Protein AF-A0A7K0EDQ9-F1 (afdb_monomer)

Secondary structure (DSSP, 8-state):
--HHHHHHHHHHHHHHHH-TT-SSPPPP----SSHHHHHHHHHHHHHHTT-EEEE-------TT-TT-TT--------EEEEETTEEEEEEE-TT--PPP-EEE-TTS-EEEEESSHHHHHHHHIIIIIHHHHHHHHHH-

Structure (mmCIF, N/CA/C/O backbone):
data_AF-A0A7K0EDQ9-F1
#
_entry.id   AF-A0A7K0EDQ9-F1
#
loop_
_atom_site.group_PDB
_atom_site.id
_atom_site.type_symbol
_atom_site.label_atom_id
_atom_site.label_alt_id
_atom_site.label_comp_id
_atom_site.label_asym_id
_atom_site.label_entity_id
_atom_site.label_seq_id
_atom_site.pdbx_PDB_ins_code
_atom_site.Cartn_x
_atom_site.Cartn_y
_atom_site.Cartn_z
_atom_site.occupancy
_atom_site.B_iso_or_equiv
_atom_site.auth_seq_id
_atom_site.auth_comp_id
_atom_site.auth_asym_id
_atom_site.auth_atom_id
_atom_site.pdbx_PDB_model_num
ATOM 1 N N . MET A 1 1 ? 11.937 -12.376 5.946 1.00 67.44 1 MET A N 1
ATOM 2 C CA . MET A 1 1 ? 11.248 -12.023 4.690 1.00 67.44 1 MET A CA 1
ATOM 3 C C . MET A 1 1 ? 11.014 -10.525 4.735 1.00 67.44 1 MET A C 1
ATOM 5 O O . MET A 1 1 ? 10.472 -10.055 5.727 1.00 67.44 1 MET A O 1
ATOM 9 N N . ASN A 1 2 ? 11.519 -9.790 3.751 1.00 92.81 2 ASN A N 1
ATOM 10 C CA . ASN A 1 2 ? 11.361 -8.337 3.646 1.00 92.81 2 ASN A CA 1
ATOM 11 C C . ASN A 1 2 ? 9.891 -8.009 3.315 1.00 9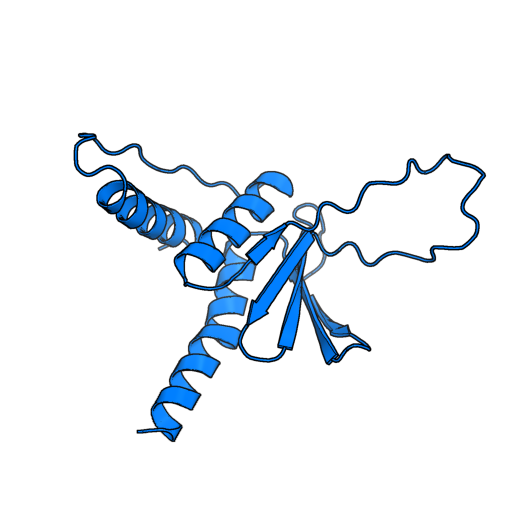2.81 2 ASN A C 1
ATOM 13 O O . ASN A 1 2 ? 9.257 -8.751 2.563 1.00 92.81 2 ASN A O 1
ATOM 17 N N . ALA A 1 3 ? 9.339 -6.915 3.846 1.00 95.19 3 ALA A N 1
ATOM 18 C CA . ALA A 1 3 ? 7.984 -6.464 3.527 1.00 95.19 3 ALA A CA 1
ATOM 19 C C . ALA A 1 3 ? 7.713 -6.402 2.009 1.00 95.19 3 ALA A C 1
ATOM 21 O O . ALA A 1 3 ? 6.657 -6.843 1.551 1.00 95.19 3 ALA A O 1
ATOM 22 N N . LEU A 1 4 ? 8.678 -5.943 1.203 1.00 96.00 4 LEU A N 1
ATOM 23 C CA . LEU A 1 4 ? 8.531 -5.920 -0.259 1.00 96.00 4 LEU A CA 1
ATOM 24 C C . LEU A 1 4 ? 8.403 -7.328 -0.861 1.00 96.00 4 LEU A C 1
ATOM 26 O O . LEU A 1 4 ? 7.642 -7.523 -1.806 1.00 96.00 4 LEU A O 1
ATOM 30 N N . GLU A 1 5 ? 9.084 -8.332 -0.305 1.00 95.44 5 GLU A N 1
ATOM 31 C CA . GLU A 1 5 ? 8.948 -9.726 -0.751 1.00 95.44 5 GLU A CA 1
ATOM 32 C C . GLU A 1 5 ? 7.553 -10.276 -0.439 1.00 95.44 5 GLU A C 1
ATOM 34 O O . GLU A 1 5 ? 6.973 -10.992 -1.260 1.00 95.44 5 GLU A O 1
ATOM 39 N N . ILE A 1 6 ? 6.988 -9.901 0.715 1.00 95.56 6 ILE A N 1
ATOM 40 C CA . ILE A 1 6 ? 5.609 -10.245 1.087 1.00 95.56 6 ILE A CA 1
ATOM 41 C C . ILE A 1 6 ? 4.639 -9.644 0.066 1.00 95.56 6 ILE A C 1
ATOM 43 O O . ILE A 1 6 ? 3.790 -10.361 -0.468 1.00 95.56 6 ILE A O 1
ATOM 47 N N . LEU A 1 7 ? 4.796 -8.359 -0.266 1.00 96.44 7 LEU A N 1
ATOM 48 C CA . LEU A 1 7 ? 3.986 -7.695 -1.289 1.00 96.44 7 LEU A CA 1
ATOM 49 C C . LEU A 1 7 ? 4.115 -8.384 -2.659 1.00 96.44 7 LEU A C 1
ATOM 51 O O . LEU A 1 7 ? 3.101 -8.686 -3.293 1.00 96.44 7 LEU A O 1
ATOM 55 N N . CYS A 1 8 ? 5.336 -8.703 -3.097 1.00 96.00 8 CYS A N 1
ATOM 56 C CA . CYS A 1 8 ? 5.571 -9.440 -4.340 1.00 96.00 8 CYS A CA 1
ATOM 57 C C . CYS A 1 8 ? 4.855 -10.800 -4.345 1.00 96.00 8 CYS A C 1
ATOM 59 O O . CYS A 1 8 ? 4.240 -11.176 -5.345 1.00 96.00 8 CYS A O 1
ATOM 61 N N . SER A 1 9 ? 4.893 -11.529 -3.225 1.00 94.88 9 SER A N 1
ATOM 62 C CA . SER A 1 9 ? 4.204 -12.814 -3.071 1.00 94.88 9 SER A CA 1
ATOM 63 C C . SER A 1 9 ? 2.683 -12.665 -3.192 1.00 94.88 9 SER A C 1
ATOM 65 O O . SER A 1 9 ? 2.058 -13.379 -3.982 1.00 94.88 9 SER A O 1
ATOM 67 N N . LEU A 1 10 ? 2.091 -11.686 -2.497 1.00 95.50 10 LEU A N 1
ATOM 68 C CA . LEU A 1 10 ? 0.655 -11.388 -2.567 1.00 95.50 10 LEU A CA 1
ATOM 69 C C . LEU A 1 10 ? 0.227 -11.016 -3.990 1.00 95.50 10 LEU A C 1
ATOM 71 O O . LEU A 1 10 ? -0.727 -11.578 -4.532 1.00 95.50 10 LEU A O 1
ATOM 75 N N . LYS A 1 11 ? 0.975 -10.121 -4.643 1.00 96.19 11 LYS A N 1
ATOM 76 C CA . LYS A 1 11 ? 0.678 -9.704 -6.014 1.00 96.19 11 LYS A CA 1
ATOM 77 C C . LYS A 1 11 ? 0.818 -10.858 -7.004 1.00 96.19 11 LYS A C 1
ATOM 79 O O . LYS A 1 11 ? 0.026 -10.978 -7.936 1.00 96.19 11 LYS A O 1
ATOM 84 N N . ARG A 1 12 ? 1.778 -11.760 -6.791 1.00 94.25 12 ARG A N 1
ATOM 85 C CA . ARG A 1 12 ? 1.929 -12.969 -7.609 1.00 94.25 12 ARG A CA 1
ATOM 86 C C . ARG A 1 12 ? 0.722 -13.896 -7.478 1.00 94.25 12 ARG A C 1
ATOM 88 O O . ARG A 1 12 ? 0.278 -14.442 -8.487 1.00 94.25 12 ARG A O 1
ATOM 95 N N . GLN A 1 13 ? 0.191 -14.078 -6.269 1.00 94.25 13 GLN A N 1
ATOM 96 C CA . GLN A 1 13 ? -1.038 -14.849 -6.055 1.00 94.25 13 GLN A CA 1
ATOM 97 C C . GLN A 1 13 ? -2.231 -14.192 -6.763 1.00 94.25 13 GLN A C 1
ATOM 99 O O . GLN A 1 13 ? -2.981 -14.876 -7.461 1.00 94.25 13 GLN A O 1
ATOM 104 N N . GLU A 1 14 ? -2.359 -12.865 -6.670 1.00 95.25 14 GLU A N 1
ATOM 105 C CA . GLU A 1 14 ? -3.391 -12.116 -7.391 1.00 95.25 14 GLU A CA 1
ATOM 106 C C . GLU A 1 14 ? -3.269 -12.290 -8.914 1.00 95.25 14 GLU A C 1
ATOM 108 O O . GLU A 1 14 ? -4.261 -12.596 -9.578 1.00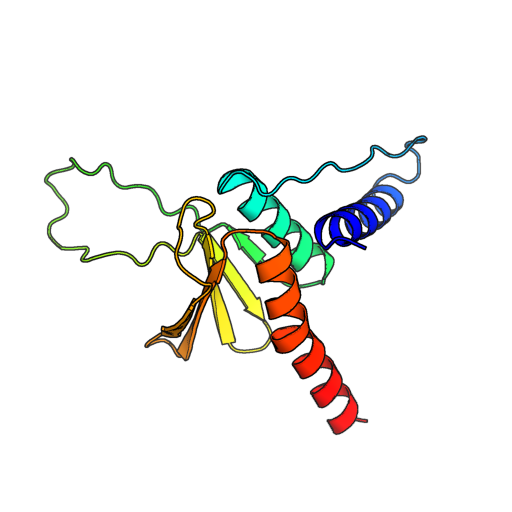 95.25 14 GLU A O 1
ATOM 113 N N . ASN A 1 15 ? -2.064 -12.148 -9.470 1.00 94.31 15 ASN A N 1
ATOM 114 C CA . ASN A 1 15 ? -1.818 -12.292 -10.904 1.00 94.31 15 ASN A CA 1
ATOM 115 C C . ASN A 1 15 ? -2.128 -13.707 -11.399 1.00 94.31 15 ASN A C 1
ATOM 117 O O . ASN A 1 15 ? -2.760 -13.849 -12.441 1.00 94.31 15 ASN A O 1
ATOM 121 N N . LYS A 1 16 ? -1.754 -14.751 -10.646 1.00 94.25 16 LYS A N 1
ATOM 122 C CA . LYS A 1 16 ? -2.119 -16.141 -10.972 1.00 94.25 16 LYS A CA 1
ATOM 123 C C . LYS A 1 16 ? -3.633 -16.338 -11.015 1.00 94.25 16 LYS A C 1
ATOM 125 O O . LYS A 1 16 ? -4.132 -17.038 -11.887 1.00 94.25 16 LYS A O 1
ATOM 130 N N . ARG A 1 17 ? -4.362 -15.706 -10.090 1.00 93.00 17 ARG A N 1
ATOM 131 C CA . ARG A 1 17 ? -5.828 -15.764 -10.043 1.00 93.00 17 ARG A CA 1
ATOM 132 C C . ARG A 1 17 ? -6.473 -15.019 -11.214 1.00 93.00 17 ARG A C 1
ATOM 134 O O . ARG A 1 17 ? -7.437 -15.517 -11.781 1.00 93.00 17 ARG A O 1
ATOM 141 N N . LYS A 1 18 ? -5.964 -13.833 -11.563 1.00 92.31 18 LYS A N 1
ATOM 142 C CA . LYS A 1 18 ? -6.491 -13.007 -12.666 1.00 92.31 18 LYS A CA 1
ATOM 143 C C . LYS A 1 18 ? -6.141 -13.570 -14.044 1.00 92.31 18 LYS A C 1
ATOM 145 O O . LYS A 1 18 ? -6.948 -13.479 -14.962 1.00 92.31 18 LYS A O 1
ATOM 150 N N . PHE A 1 19 ? -4.955 -14.154 -14.180 1.00 92.88 19 PHE A N 1
ATOM 151 C CA . PHE A 1 19 ? -4.396 -14.602 -15.453 1.00 92.88 19 PHE A CA 1
ATOM 152 C C . PHE A 1 19 ? -3.870 -16.043 -15.355 1.00 92.88 19 PHE A C 1
ATOM 154 O O . PHE A 1 19 ? -2.668 -16.275 -15.497 1.00 92.88 19 PHE A O 1
ATOM 161 N N . PRO A 1 20 ? -4.748 -17.039 -15.127 1.00 93.25 20 PRO A N 1
ATOM 162 C CA . PRO A 1 20 ? -4.331 -18.428 -14.912 1.00 93.25 20 PRO A CA 1
ATOM 163 C C . PRO A 1 20 ? -3.647 -19.064 -16.133 1.00 93.25 20 PRO A C 1
ATOM 165 O O . PRO A 1 20 ? -2.924 -20.044 -15.991 1.00 93.25 20 PRO A O 1
ATOM 168 N N . HIS A 1 21 ? -3.850 -18.503 -17.327 1.00 93.94 21 HIS A N 1
ATOM 169 C CA . HIS A 1 21 ? -3.278 -18.982 -18.586 1.00 93.94 21 HIS A CA 1
ATOM 170 C C . HIS A 1 21 ? -1.862 -18.447 -18.871 1.00 93.94 21 HIS A C 1
ATOM 172 O O . HIS A 1 21 ? -1.192 -18.961 -19.762 1.00 93.94 21 HIS A O 1
ATOM 178 N N . LEU A 1 22 ? -1.386 -17.425 -18.147 1.00 91.12 22 LEU A N 1
ATOM 179 C CA . LEU A 1 22 ? -0.044 -16.872 -18.356 1.00 91.12 22 LEU A CA 1
ATOM 180 C C . LEU A 1 22 ? 1.001 -17.693 -17.589 1.00 91.12 22 LEU A C 1
ATOM 182 O O . LEU A 1 22 ? 1.136 -17.571 -16.365 1.00 91.12 22 LEU A O 1
ATOM 186 N N . VAL A 1 23 ? 1.763 -18.504 -18.330 1.00 88.25 23 VAL A N 1
ATOM 187 C CA . VAL A 1 23 ? 2.869 -19.327 -17.819 1.00 88.25 23 VAL A CA 1
ATOM 188 C C . VAL A 1 23 ? 4.163 -18.989 -18.585 1.00 88.25 23 VAL A C 1
ATOM 190 O O . VAL A 1 23 ? 4.205 -19.208 -19.794 1.00 88.25 23 VAL A O 1
ATOM 193 N N . PRO A 1 24 ? 5.223 -18.482 -17.917 1.00 84.44 24 PRO A N 1
ATOM 194 C CA . PRO A 1 24 ? 5.279 -18.130 -16.499 1.00 84.44 24 PRO A CA 1
ATOM 195 C C . PRO A 1 24 ? 4.503 -16.839 -16.186 1.00 84.44 24 PRO A C 1
ATOM 197 O O . PRO A 1 24 ? 4.514 -15.880 -16.953 1.00 84.44 24 PRO A O 1
ATOM 200 N N . THR A 1 25 ? 3.860 -16.789 -15.016 1.00 87.00 25 THR A N 1
ATOM 201 C CA . THR A 1 25 ? 3.208 -15.564 -14.532 1.00 87.00 25 THR A CA 1
ATOM 202 C C . THR A 1 25 ? 4.269 -14.486 -14.278 1.00 87.00 25 THR A C 1
ATOM 204 O O . THR A 1 25 ? 5.244 -14.786 -13.576 1.00 87.00 25 THR A O 1
ATOM 207 N N . PRO A 1 26 ? 4.097 -13.250 -14.785 1.00 85.81 26 PRO A N 1
ATOM 208 C CA . PRO A 1 26 ? 5.083 -12.190 -14.609 1.00 85.81 26 PRO A CA 1
ATOM 209 C C . PRO A 1 26 ? 5.348 -11.928 -13.125 1.00 85.81 26 PRO A C 1
ATOM 211 O O . PRO A 1 26 ? 4.417 -11.857 -12.312 1.00 85.81 26 PRO A O 1
ATOM 214 N N . TYR A 1 27 ? 6.631 -11.810 -12.778 1.00 86.56 27 TYR A N 1
ATOM 215 C CA . TYR A 1 27 ? 7.052 -11.533 -11.412 1.00 86.56 27 TYR A CA 1
ATOM 216 C C . TYR A 1 27 ? 6.899 -10.032 -11.131 1.00 86.56 27 TYR A C 1
ATOM 218 O O . TYR A 1 27 ? 7.521 -9.227 -11.826 1.00 86.56 27 TYR A O 1
ATOM 226 N N . PRO A 1 28 ? 6.067 -9.633 -10.156 1.00 93.38 28 PRO A N 1
ATOM 227 C CA . PRO A 1 28 ? 5.927 -8.230 -9.802 1.00 93.38 28 PRO A CA 1
ATOM 228 C C . PRO A 1 28 ? 7.229 -7.732 -9.172 1.00 93.38 28 PRO A C 1
ATOM 230 O O . PRO A 1 28 ? 7.818 -8.411 -8.333 1.00 93.38 28 PRO A O 1
ATOM 233 N N . HIS A 1 29 ? 7.670 -6.545 -9.573 1.00 92.94 29 HIS A N 1
ATOM 234 C CA . HIS A 1 29 ? 8.847 -5.902 -9.007 1.00 92.94 29 HIS A CA 1
ATOM 235 C C . HIS A 1 29 ? 8.426 -4.589 -8.353 1.00 92.94 29 HIS A C 1
ATOM 237 O O . HIS A 1 29 ? 8.014 -3.657 -9.043 1.00 92.94 29 HIS A O 1
ATOM 243 N N . TYR A 1 30 ? 8.533 -4.526 -7.028 1.00 95.38 30 TYR A N 1
ATOM 244 C CA . TYR A 1 30 ? 8.290 -3.312 -6.257 1.00 95.38 30 TYR A CA 1
ATOM 245 C C . TYR A 1 30 ? 9.605 -2.712 -5.771 1.00 95.38 30 TYR A C 1
ATOM 247 O O . TYR A 1 30 ? 10.604 -3.404 -5.583 1.00 95.38 30 TYR A O 1
ATOM 255 N N . ASN A 1 31 ? 9.576 -1.403 -5.573 1.00 93.56 31 ASN A N 1
ATOM 256 C CA . ASN A 1 31 ? 10.659 -0.602 -5.035 1.00 93.56 31 ASN A CA 1
ATOM 257 C C . ASN A 1 31 ? 10.040 0.463 -4.121 1.00 93.56 31 ASN A C 1
ATOM 259 O O . ASN A 1 31 ? 8.860 0.776 -4.249 1.00 93.56 31 ASN A O 1
ATOM 263 N N . ASP A 1 32 ? 10.824 1.028 -3.216 1.00 93.06 32 ASP A N 1
ATOM 264 C CA . ASP A 1 32 ? 10.397 2.099 -2.312 1.00 93.06 32 ASP A CA 1
ATOM 265 C C . ASP A 1 32 ? 11.394 3.264 -2.241 1.00 93.06 32 ASP A C 1
ATOM 267 O O . ASP A 1 32 ? 11.230 4.179 -1.440 1.00 93.06 32 ASP A O 1
ATOM 271 N N . ARG A 1 33 ? 12.401 3.284 -3.127 1.00 89.38 33 ARG A N 1
ATOM 272 C CA . ARG A 1 33 ? 13.415 4.356 -3.176 1.00 89.38 33 ARG A CA 1
ATOM 273 C C . ARG A 1 33 ? 12.857 5.720 -3.569 1.00 89.38 33 ARG A C 1
ATOM 275 O O . ARG A 1 33 ? 13.492 6.734 -3.301 1.00 89.38 33 ARG A O 1
ATOM 282 N N . THR A 1 34 ? 11.729 5.756 -4.274 1.00 88.62 34 THR A N 1
ATOM 283 C CA . THR A 1 34 ? 11.091 7.003 -4.703 1.00 88.62 34 THR A CA 1
ATOM 284 C C . THR A 1 34 ? 9.711 7.122 -4.077 1.00 88.62 34 THR A C 1
ATOM 286 O O . THR A 1 34 ? 9.051 6.119 -3.812 1.00 88.62 34 THR A O 1
ATOM 289 N N . ALA A 1 35 ? 9.240 8.357 -3.873 1.00 84.81 35 ALA A N 1
ATOM 290 C CA . ALA A 1 35 ? 7.923 8.592 -3.274 1.00 84.81 35 ALA A CA 1
ATOM 291 C C . ALA A 1 35 ? 6.812 7.979 -4.135 1.00 84.81 35 ALA A C 1
ATOM 293 O O . ALA A 1 35 ? 5.820 7.457 -3.632 1.00 84.81 35 ALA A O 1
ATOM 294 N N . TRP A 1 36 ? 7.021 8.002 -5.452 1.00 86.94 36 TRP A N 1
ATOM 295 C CA . TRP A 1 36 ? 6.141 7.372 -6.417 1.00 86.94 36 TRP A CA 1
ATOM 296 C C . TRP A 1 36 ? 6.094 5.851 -6.240 1.00 86.94 36 TRP A C 1
ATOM 298 O O . TRP A 1 36 ? 5.004 5.311 -6.046 1.00 86.94 36 TRP A O 1
ATOM 308 N N . ASP A 1 37 ? 7.243 5.171 -6.243 1.00 91.38 37 ASP A N 1
ATOM 309 C CA . ASP A 1 37 ? 7.291 3.709 -6.119 1.00 91.38 37 ASP A CA 1
ATOM 310 C C . ASP A 1 37 ? 6.734 3.246 -4.766 1.00 91.38 37 ASP A C 1
ATOM 312 O O . ASP A 1 37 ? 5.897 2.343 -4.713 1.00 91.38 37 ASP A O 1
ATOM 316 N N . LEU A 1 38 ? 7.105 3.943 -3.685 1.00 91.62 38 LEU A N 1
ATOM 317 C CA . LEU A 1 38 ? 6.584 3.693 -2.344 1.00 91.62 38 LEU A CA 1
ATOM 318 C C . LEU A 1 38 ? 5.060 3.864 -2.299 1.00 91.62 38 LEU A C 1
ATOM 320 O O . LEU A 1 38 ? 4.358 3.018 -1.746 1.00 91.62 38 LEU A O 1
ATOM 324 N N . SER A 1 39 ? 4.520 4.906 -2.940 1.00 91.50 39 SER A N 1
ATOM 325 C CA . SER A 1 39 ? 3.069 5.110 -2.984 1.00 91.50 39 SER A CA 1
ATOM 326 C C . SER A 1 39 ? 2.335 3.984 -3.709 1.00 91.50 39 SER A C 1
ATOM 328 O O . SER A 1 39 ? 1.278 3.550 -3.254 1.00 91.50 39 SER A O 1
ATOM 330 N N . ILE A 1 40 ? 2.903 3.473 -4.806 1.00 92.50 40 ILE A N 1
ATOM 331 C CA . ILE A 1 40 ? 2.342 2.335 -5.539 1.00 92.50 40 ILE A CA 1
ATOM 332 C C . ILE A 1 40 ? 2.371 1.088 -4.661 1.00 92.50 40 ILE A C 1
ATOM 334 O O . ILE A 1 40 ? 1.351 0.412 -4.547 1.00 92.50 40 ILE A O 1
ATOM 338 N N . ALA A 1 41 ? 3.504 0.807 -4.013 1.00 95.25 41 ALA A N 1
ATOM 339 C CA . ALA A 1 41 ? 3.657 -0.357 -3.150 1.00 95.25 41 ALA A CA 1
ATOM 340 C C . ALA A 1 41 ? 2.633 -0.359 -2.001 1.00 95.25 41 ALA A C 1
ATOM 342 O O . ALA A 1 41 ? 1.974 -1.371 -1.763 1.00 95.25 41 ALA A O 1
ATOM 343 N N . ILE A 1 42 ? 2.443 0.784 -1.332 1.00 93.75 42 ILE A N 1
ATOM 344 C CA . ILE A 1 42 ? 1.477 0.933 -0.232 1.00 93.75 42 ILE A CA 1
ATOM 345 C C . ILE A 1 42 ? 0.039 0.728 -0.715 1.00 93.75 42 ILE A C 1
ATOM 347 O O . ILE A 1 42 ? -0.712 -0.026 -0.095 1.00 93.75 42 ILE A O 1
ATOM 351 N N . VAL A 1 43 ? -0.356 1.373 -1.818 1.00 92.62 43 VAL A N 1
ATOM 352 C CA . VAL A 1 43 ? -1.725 1.248 -2.338 1.00 92.62 43 VAL A CA 1
ATOM 353 C C . VAL A 1 43 ? -2.024 -0.177 -2.791 1.00 92.62 43 VAL A C 1
ATOM 355 O O . VAL A 1 43 ? -3.067 -0.719 -2.424 1.00 92.62 43 VAL A O 1
ATOM 358 N N . ASP A 1 44 ? -1.112 -0.809 -3.531 1.00 95.12 44 ASP A N 1
ATOM 359 C CA . ASP A 1 44 ? -1.293 -2.196 -3.961 1.00 95.12 44 ASP A CA 1
ATOM 360 C C . ASP A 1 44 ? -1.373 -3.142 -2.762 1.00 95.12 44 ASP A C 1
ATOM 362 O O . ASP A 1 44 ? -2.263 -3.990 -2.724 1.00 95.12 44 ASP A O 1
ATOM 366 N N . PHE A 1 45 ? -0.506 -2.975 -1.758 1.00 95.38 45 PHE A N 1
ATOM 367 C CA . PHE A 1 45 ? -0.563 -3.774 -0.536 1.00 95.38 45 PHE A CA 1
ATOM 368 C C . PHE A 1 45 ? -1.916 -3.655 0.168 1.00 95.38 45 PHE A C 1
ATOM 370 O O . PHE A 1 45 ? -2.539 -4.669 0.483 1.00 95.38 45 PHE A O 1
ATOM 377 N N . LEU A 1 46 ? -2.396 -2.431 0.395 1.00 92.69 46 LEU A N 1
ATOM 378 C CA . LEU A 1 46 ? -3.662 -2.205 1.088 1.00 92.69 46 LEU A CA 1
ATOM 379 C C . LEU A 1 46 ? -4.850 -2.790 0.315 1.00 92.69 46 LEU A C 1
ATOM 381 O O . LEU A 1 46 ? -5.690 -3.464 0.914 1.00 92.69 46 LEU A O 1
ATOM 385 N N . ASN A 1 47 ? -4.881 -2.615 -1.008 1.00 91.50 47 ASN A N 1
ATOM 386 C CA . ASN A 1 47 ? -5.914 -3.196 -1.866 1.00 91.50 47 ASN A CA 1
ATOM 387 C C . ASN A 1 47 ? -5.869 -4.735 -1.860 1.00 91.50 47 ASN A C 1
ATOM 389 O O . ASN A 1 47 ? -6.910 -5.384 -1.763 1.00 91.50 47 ASN A O 1
ATOM 393 N N . LEU A 1 48 ? -4.674 -5.339 -1.887 1.00 93.75 48 LEU A N 1
ATOM 394 C CA . LEU A 1 48 ? -4.489 -6.794 -1.774 1.00 93.75 48 LEU A CA 1
ATOM 395 C C . LEU A 1 48 ? -4.928 -7.344 -0.411 1.00 93.75 48 LEU A C 1
ATOM 397 O O . LEU A 1 48 ? -5.345 -8.497 -0.319 1.00 93.75 48 LEU A O 1
ATOM 401 N N . ARG A 1 49 ? -4.861 -6.527 0.644 1.00 90.31 49 ARG A N 1
ATOM 402 C CA . ARG A 1 49 ? -5.378 -6.849 1.983 1.00 90.31 49 ARG A CA 1
ATOM 403 C C . ARG A 1 49 ? -6.881 -6.593 2.139 1.00 90.31 49 ARG A C 1
ATOM 405 O O . ARG A 1 49 ? -7.405 -6.818 3.226 1.00 90.31 49 ARG A O 1
ATOM 412 N N . GLY A 1 50 ? -7.567 -6.173 1.074 1.00 87.75 50 GLY A N 1
ATOM 413 C CA . GLY A 1 50 ? -9.017 -5.973 1.049 1.00 87.75 50 GLY A CA 1
ATOM 414 C C . GLY A 1 50 ? -9.479 -4.589 1.503 1.00 87.75 50 GLY A C 1
ATOM 415 O O . GLY A 1 50 ? -10.676 -4.390 1.699 1.00 87.75 50 GLY A O 1
ATOM 416 N N . HIS A 1 51 ? -8.567 -3.629 1.671 1.00 86.69 51 HIS A N 1
ATOM 417 C CA . HIS A 1 51 ? -8.940 -2.249 1.981 1.00 86.69 51 HIS A CA 1
ATOM 418 C C . HIS A 1 51 ? -9.252 -1.465 0.714 1.00 86.69 51 HIS A C 1
ATOM 420 O O . HIS A 1 51 ? -8.625 -1.674 -0.319 1.00 86.69 51 HIS A O 1
ATOM 426 N N . PHE A 1 52 ? -10.160 -0.494 0.811 1.00 83.12 52 PHE A N 1
ATOM 427 C CA . PHE A 1 52 ? -10.323 0.503 -0.241 1.00 83.12 52 PHE A CA 1
ATOM 428 C C . PHE A 1 52 ? -9.282 1.605 -0.059 1.00 83.12 52 PHE A C 1
ATOM 430 O O . PHE A 1 52 ? -9.323 2.354 0.922 1.00 83.12 52 PHE A O 1
ATOM 437 N N . THR A 1 53 ? -8.345 1.693 -1.002 1.00 85.12 53 THR A N 1
ATOM 438 C CA . THR A 1 53 ? -7.261 2.674 -0.948 1.00 85.12 53 THR A CA 1
ATOM 439 C C . THR A 1 53 ? -7.092 3.377 -2.283 1.00 85.12 53 THR A C 1
ATOM 441 O O . THR A 1 53 ? -7.002 2.739 -3.332 1.00 85.12 53 THR A O 1
ATOM 444 N N . SER A 1 54 ? -6.984 4.704 -2.230 1.00 80.25 54 SER A N 1
ATOM 445 C CA . SER A 1 54 ? -6.655 5.531 -3.388 1.00 80.25 54 SER A CA 1
ATOM 446 C C . SER A 1 54 ? -5.500 6.466 -3.071 1.00 80.25 54 SER A C 1
ATOM 448 O O . SER A 1 54 ? -5.369 6.982 -1.958 1.00 80.25 54 SER A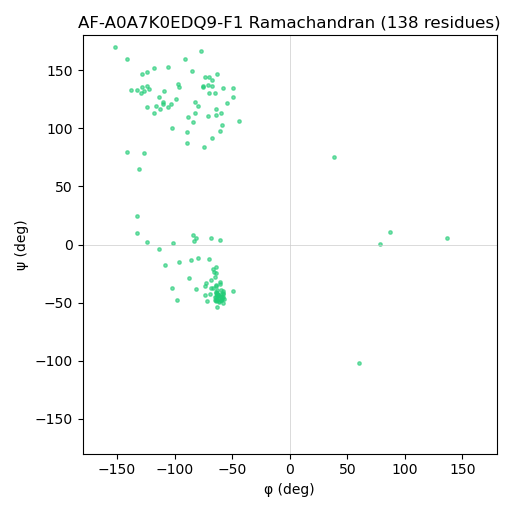 O 1
ATOM 450 N N . ARG A 1 55 ? -4.689 6.738 -4.093 1.00 81.81 55 ARG A N 1
ATOM 451 C CA . ARG A 1 55 ? -3.747 7.853 -4.058 1.00 81.81 55 ARG A CA 1
ATOM 452 C C . ARG A 1 55 ? -4.526 9.159 -4.146 1.00 81.81 55 ARG A C 1
ATOM 454 O O . ARG A 1 55 ? -5.446 9.283 -4.955 1.00 81.81 55 ARG A O 1
ATOM 461 N N . CYS A 1 56 ? -4.142 10.132 -3.338 1.00 76.25 56 CYS A N 1
ATOM 462 C CA . CYS A 1 56 ? -4.661 11.485 -3.419 1.00 76.25 56 CYS A CA 1
ATOM 463 C C . CYS A 1 56 ? -3.774 12.271 -4.383 1.00 76.25 56 CYS A C 1
ATOM 465 O O . CYS A 1 56 ? -2.719 12.777 -4.010 1.00 76.25 56 CYS A O 1
ATOM 467 N N . SER A 1 57 ? -4.185 12.390 -5.646 1.00 58.53 57 SER A N 1
ATOM 468 C CA . SER A 1 57 ? -3.572 13.364 -6.547 1.00 58.53 57 SER A CA 1
ATOM 469 C C . SER A 1 57 ? -4.067 14.753 -6.152 1.00 58.53 57 SER A C 1
ATOM 471 O O . SER A 1 57 ? -5.045 15.255 -6.706 1.00 58.53 57 SER A O 1
ATOM 473 N N . ILE A 1 58 ? -3.429 15.384 -5.168 1.00 52.41 58 ILE A N 1
ATOM 474 C CA . ILE A 1 58 ? -3.616 16.821 -4.984 1.00 52.41 58 ILE A CA 1
ATOM 475 C C . ILE A 1 58 ? -3.044 17.471 -6.243 1.00 52.41 58 ILE A C 1
ATOM 477 O O . ILE A 1 58 ? -1.838 17.404 -6.492 1.00 52.41 58 ILE A O 1
ATOM 481 N N . LEU A 1 59 ? -3.928 18.058 -7.058 1.00 41.38 59 LEU A N 1
ATOM 482 C CA . LEU A 1 59 ? -3.574 19.047 -8.070 1.00 41.38 59 LEU A CA 1
ATOM 483 C C . LEU A 1 59 ? -2.586 20.006 -7.411 1.00 41.38 59 LEU A C 1
ATOM 485 O O . LEU A 1 59 ? -2.966 20.794 -6.545 1.00 41.38 59 LEU A O 1
ATOM 489 N N . ARG A 1 60 ? -1.304 19.908 -7.777 1.00 39.56 60 ARG A N 1
ATOM 490 C CA . ARG A 1 60 ? -0.341 20.954 -7.462 1.00 39.56 60 ARG A CA 1
ATOM 491 C C . ARG A 1 60 ? -0.882 22.194 -8.154 1.00 39.56 60 ARG A C 1
ATOM 493 O O . ARG A 1 60 ? -0.686 22.350 -9.355 1.00 39.56 60 ARG A O 1
ATOM 500 N N . THR A 1 61 ? -1.593 23.059 -7.436 1.00 37.88 61 THR A N 1
ATOM 501 C CA . THR A 1 61 ? -1.740 24.432 -7.903 1.00 37.88 61 THR A CA 1
ATOM 502 C C . THR A 1 61 ? -0.313 24.930 -8.112 1.00 37.88 61 THR A C 1
ATOM 504 O O . THR A 1 61 ? 0.486 24.830 -7.170 1.00 37.88 61 THR A O 1
ATOM 507 N N . P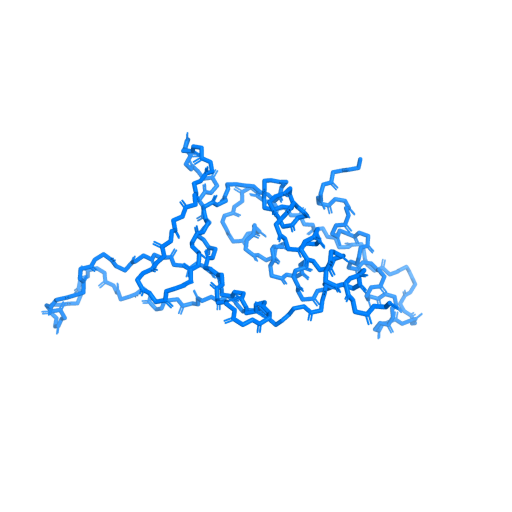RO A 1 62 ? 0.057 25.372 -9.326 1.00 39.22 62 PRO A N 1
ATOM 508 C CA . PRO A 1 62 ? 1.359 25.971 -9.545 1.00 39.22 62 PRO A CA 1
ATOM 509 C C . PRO A 1 62 ? 1.564 27.026 -8.460 1.00 39.22 62 PRO A C 1
ATOM 511 O O . PRO A 1 62 ? 0.660 27.818 -8.199 1.00 39.22 62 PRO A O 1
ATOM 514 N N . GLN A 1 63 ? 2.737 27.059 -7.830 1.00 45.91 63 GLN A N 1
ATOM 515 C CA . GLN A 1 63 ? 3.068 28.027 -6.773 1.00 45.91 63 GLN A CA 1
ATOM 516 C C . GLN A 1 63 ? 3.001 29.503 -7.238 1.00 45.91 63 GLN A C 1
ATOM 518 O O . GLN A 1 63 ? 3.301 30.397 -6.460 1.00 45.91 63 GLN A O 1
ATOM 523 N N . ASN A 1 64 ? 2.585 29.764 -8.483 1.00 40.50 64 ASN A N 1
ATOM 524 C CA . ASN A 1 64 ? 2.605 31.056 -9.157 1.00 40.50 64 ASN A CA 1
ATOM 525 C C . ASN A 1 64 ? 1.286 31.428 -9.863 1.00 40.50 64 ASN A C 1
ATOM 527 O O . ASN A 1 64 ? 1.300 32.220 -10.800 1.00 40.50 64 ASN A O 1
ATOM 531 N N . THR A 1 65 ? 0.132 30.893 -9.454 1.00 43.00 65 THR A N 1
ATOM 532 C CA . THR A 1 65 ? -1.156 31.483 -9.868 1.00 43.00 65 THR A CA 1
ATOM 533 C C . THR A 1 65 ? -1.576 32.566 -8.865 1.00 43.00 65 THR A C 1
ATOM 535 O O . THR A 1 65 ? -1.957 32.213 -7.748 1.00 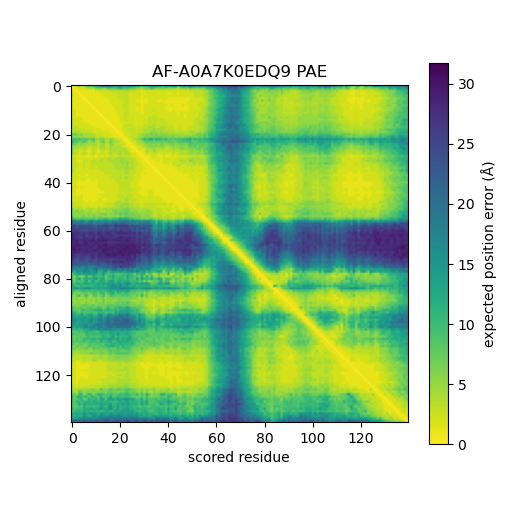43.00 65 THR A O 1
ATOM 538 N N . PRO A 1 66 ? -1.557 33.865 -9.229 1.00 39.72 66 PRO A N 1
ATOM 539 C CA . PRO A 1 66 ? -1.834 34.984 -8.315 1.00 39.72 66 PRO A CA 1
ATOM 540 C C . PRO A 1 66 ? -3.295 35.083 -7.827 1.00 39.72 66 PRO A C 1
ATOM 542 O O . PRO A 1 66 ? -3.645 36.026 -7.127 1.00 39.72 66 PRO A O 1
ATOM 545 N N . TRP A 1 67 ? -4.156 34.118 -8.163 1.00 35.50 67 TRP A N 1
ATOM 546 C CA . TRP A 1 67 ? -5.604 34.191 -7.941 1.00 35.50 67 TRP A CA 1
ATOM 547 C C . TRP A 1 67 ? -6.126 33.401 -6.734 1.00 35.50 67 TRP A C 1
ATOM 549 O O . TRP A 1 67 ? -7.328 33.406 -6.490 1.00 35.50 67 TRP A O 1
ATOM 559 N N . ILE A 1 68 ? -5.267 32.733 -5.954 1.00 37.66 68 ILE A N 1
ATOM 560 C CA . ILE A 1 68 ? -5.713 31.967 -4.776 1.00 37.66 68 ILE A CA 1
ATOM 561 C C . ILE A 1 68 ? -4.929 32.411 -3.543 1.00 37.66 68 ILE A C 1
ATOM 563 O O . ILE A 1 68 ? -3.991 31.765 -3.078 1.00 37.66 68 ILE A O 1
ATOM 567 N N . VAL A 1 69 ? -5.342 33.551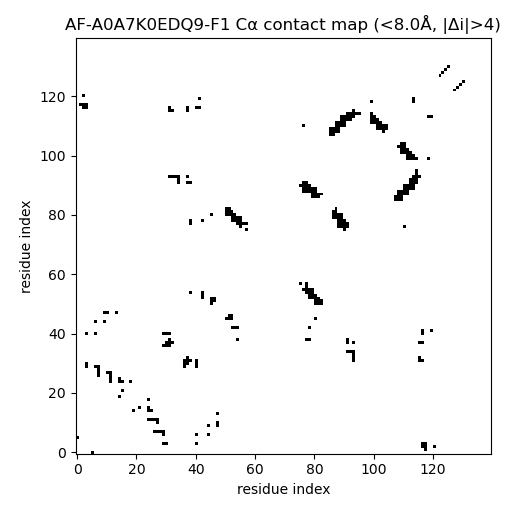 -2.998 1.00 35.41 69 VAL A N 1
ATOM 568 C CA . VAL A 1 69 ? -4.971 33.971 -1.648 1.00 35.41 69 VAL A CA 1
ATOM 569 C C . VAL A 1 69 ? -5.706 33.053 -0.670 1.00 35.41 69 VAL A C 1
ATOM 571 O O . VAL A 1 69 ? -6.922 33.145 -0.541 1.00 35.41 69 VAL A O 1
ATOM 574 N N . GLY A 1 70 ? -4.987 32.171 0.033 1.00 34.16 70 GLY A N 1
ATOM 575 C CA . GLY A 1 70 ? -5.497 31.658 1.312 1.00 34.16 70 GLY A CA 1
ATOM 576 C C . GLY A 1 70 ? -5.389 30.170 1.638 1.00 34.16 70 GLY A C 1
ATOM 577 O O . GLY A 1 70 ? -5.879 29.792 2.700 1.00 34.16 70 GLY A O 1
ATOM 578 N N . ILE A 1 71 ? -4.737 29.309 0.850 1.00 34.03 71 ILE A N 1
ATOM 579 C CA . ILE A 1 71 ? -4.563 27.907 1.278 1.00 34.03 71 ILE A CA 1
ATOM 580 C C . ILE A 1 71 ? -3.268 27.759 2.090 1.00 34.03 71 ILE A C 1
ATOM 582 O O . ILE A 1 71 ? -2.191 27.467 1.574 1.00 34.03 71 ILE A O 1
ATOM 586 N N . ARG A 1 72 ? -3.374 27.990 3.405 1.00 32.94 72 ARG A N 1
ATOM 587 C CA . ARG A 1 72 ? -2.303 27.720 4.375 1.00 32.94 72 ARG A CA 1
ATOM 588 C C . ARG A 1 72 ? -2.024 26.214 4.422 1.00 32.94 72 ARG A C 1
ATOM 590 O O . ARG A 1 72 ? -2.892 25.453 4.829 1.00 32.94 72 ARG A O 1
ATOM 597 N N . LYS A 1 73 ? -0.800 25.825 4.042 1.00 38.66 73 LYS A N 1
ATOM 598 C CA . LYS A 1 73 ? -0.140 24.530 4.302 1.00 38.66 73 LYS A CA 1
ATOM 599 C C . LYS A 1 73 ? -1.098 23.333 4.216 1.00 38.66 73 LYS A C 1
ATOM 601 O O . LYS A 1 73 ? -1.489 22.766 5.235 1.00 38.66 73 LYS A O 1
ATOM 606 N N . VAL A 1 74 ? -1.465 22.952 2.991 1.00 40.22 74 VAL A N 1
ATOM 607 C CA . VAL A 1 74 ? -2.114 21.659 2.755 1.00 40.22 74 VAL A CA 1
ATOM 608 C C . VAL A 1 74 ? -1.139 20.592 3.227 1.00 40.22 74 VAL A C 1
ATOM 610 O O . VAL A 1 74 ? -0.042 20.452 2.692 1.00 40.22 74 VAL A O 1
ATOM 613 N N . VAL A 1 75 ? -1.522 19.901 4.289 1.00 47.28 75 VAL A N 1
ATOM 614 C CA . VAL A 1 75 ? -0.889 18.669 4.729 1.00 47.28 75 VAL A CA 1
ATOM 615 C C . VAL A 1 75 ? -1.009 17.701 3.549 1.00 47.28 75 VAL A C 1
ATOM 617 O O . VAL A 1 75 ? -2.114 17.262 3.231 1.00 47.28 75 VAL A O 1
ATOM 620 N N . MET A 1 76 ? 0.087 17.506 2.807 1.00 55.03 76 MET A N 1
ATOM 621 C CA . MET A 1 76 ? 0.121 16.652 1.620 1.00 55.03 76 MET A CA 1
ATOM 622 C C . MET A 1 76 ? -0.064 15.210 2.075 1.00 55.03 76 MET A C 1
ATOM 624 O O . MET A 1 76 ? 0.884 14.536 2.450 1.00 55.03 76 MET A O 1
ATOM 628 N N . THR A 1 77 ? -1.311 14.757 2.099 1.00 60.84 77 THR A N 1
ATOM 629 C CA . THR A 1 77 ? -1.594 13.334 2.201 1.00 60.84 77 THR A CA 1
ATOM 630 C C . THR A 1 77 ? -1.478 12.729 0.811 1.00 60.84 77 THR A C 1
ATOM 632 O O . THR A 1 77 ? -2.202 13.142 -0.094 1.00 60.84 77 THR A O 1
ATOM 635 N N . ASP A 1 78 ? -0.616 11.730 0.661 1.00 66.81 78 ASP A N 1
ATOM 636 C CA . ASP A 1 78 ? -0.403 11.031 -0.604 1.00 66.81 78 ASP A CA 1
ATOM 637 C C . ASP A 1 78 ? -1.377 9.862 -0.791 1.00 66.81 78 ASP A C 1
ATOM 639 O O . ASP A 1 78 ? -1.732 9.523 -1.923 1.00 66.81 78 ASP A O 1
ATOM 643 N N . ILE A 1 79 ? -1.845 9.251 0.304 1.00 75.50 79 ILE A N 1
ATOM 644 C CA . ILE A 1 79 ? -2.769 8.108 0.278 1.00 75.50 79 ILE A CA 1
ATOM 645 C C . ILE A 1 79 ? -3.852 8.259 1.348 1.00 75.50 79 ILE A C 1
ATOM 647 O O . ILE A 1 79 ? -3.560 8.526 2.515 1.00 75.50 79 ILE A O 1
ATOM 651 N N . LEU A 1 80 ? -5.104 8.025 0.951 1.00 77.19 80 LEU A N 1
ATOM 652 C CA . LEU A 1 80 ? -6.237 7.883 1.862 1.00 77.19 80 LEU A CA 1
ATOM 653 C C . LEU A 1 80 ? -6.600 6.402 1.996 1.00 77.19 80 LEU A C 1
ATOM 655 O O . LEU A 1 80 ? -6.951 5.746 1.012 1.00 77.19 80 LEU A O 1
ATOM 659 N N . LEU A 1 81 ? -6.550 5.907 3.229 1.00 76.19 81 LEU A N 1
ATOM 660 C CA . LEU A 1 81 ? -7.022 4.587 3.624 1.00 76.19 81 LEU A CA 1
ATOM 661 C C . LEU A 1 81 ? -8.272 4.755 4.487 1.00 76.19 81 LEU A C 1
ATOM 663 O O . LEU A 1 81 ? -8.228 5.388 5.542 1.00 76.19 81 LEU A O 1
ATOM 667 N N . VAL A 1 82 ? -9.381 4.148 4.075 1.00 72.19 82 VAL A N 1
ATOM 668 C CA . VAL A 1 82 ? -10.575 4.048 4.919 1.00 72.19 82 VAL A CA 1
ATOM 669 C C . VAL A 1 82 ? -10.623 2.641 5.494 1.00 72.19 82 VAL A C 1
ATOM 671 O O . VAL A 1 82 ? -11.021 1.697 4.819 1.00 72.19 82 VAL A O 1
ATOM 674 N N . ALA A 1 83 ? -10.193 2.501 6.747 1.00 66.19 83 ALA A N 1
ATOM 675 C CA . ALA A 1 83 ? -10.257 1.238 7.470 1.00 66.19 83 ALA A CA 1
ATOM 676 C C . ALA A 1 83 ? -11.304 1.341 8.587 1.00 66.19 83 ALA A C 1
ATOM 678 O O . ALA A 1 83 ? -11.198 2.174 9.493 1.00 66.19 83 ALA A O 1
ATOM 679 N N . LYS A 1 84 ? -12.312 0.460 8.539 1.00 69.06 84 LYS A N 1
ATOM 680 C CA . LYS A 1 84 ? -13.439 0.407 9.487 1.00 69.06 84 LYS A CA 1
ATOM 681 C C . LYS A 1 84 ? -14.247 1.718 9.498 1.00 69.06 84 LYS A C 1
ATOM 683 O O . LYS A 1 84 ? -15.044 1.943 8.597 1.00 69.06 84 LYS A O 1
ATOM 688 N N . THR A 1 85 ? -14.045 2.566 10.510 1.00 67.25 85 THR A N 1
ATOM 689 C CA . THR A 1 85 ? -14.801 3.810 10.761 1.00 67.25 85 THR A CA 1
ATOM 690 C C . THR A 1 85 ? -13.916 5.053 10.863 1.00 67.25 85 THR A C 1
ATOM 692 O O . THR A 1 85 ? -14.427 6.140 11.129 1.00 67.25 85 THR A O 1
ATOM 695 N N . LYS A 1 86 ? -12.594 4.921 10.677 1.00 73.56 86 LYS A N 1
ATOM 696 C CA . LYS A 1 86 ? -11.655 6.043 10.795 1.00 73.56 86 LYS A CA 1
ATOM 697 C C . LYS A 1 86 ? -10.792 6.176 9.539 1.00 73.56 86 LYS A C 1
ATOM 699 O O . LYS A 1 86 ? -10.229 5.178 9.086 1.00 73.56 86 LYS A O 1
ATOM 704 N N . PRO A 1 87 ? -10.659 7.391 8.984 1.00 76.81 87 PRO A N 1
ATOM 705 C CA . PRO A 1 87 ? -9.738 7.632 7.889 1.00 76.81 87 PRO A CA 1
ATOM 706 C C . PRO A 1 87 ? -8.292 7.677 8.401 1.00 76.81 87 PRO A C 1
ATOM 708 O O . PRO A 1 87 ? -7.978 8.327 9.403 1.00 76.81 87 PRO A O 1
ATOM 711 N N . PHE A 1 88 ? -7.409 7.005 7.674 1.00 80.62 88 PHE A N 1
ATOM 712 C CA . PHE A 1 88 ? -5.964 7.092 7.819 1.00 80.62 88 PHE A CA 1
ATOM 713 C C . PHE A 1 88 ? -5.393 7.826 6.609 1.00 80.62 88 PHE A C 1
ATOM 715 O O . PHE A 1 88 ? -5.724 7.533 5.460 1.00 80.62 88 PHE A O 1
ATOM 722 N N . TYR A 1 89 ? -4.533 8.791 6.887 1.00 83.31 89 TYR A N 1
ATOM 723 C CA . TYR A 1 89 ? -3.889 9.655 5.916 1.00 83.31 89 TYR A CA 1
ATOM 724 C C . TYR A 1 89 ? -2.400 9.319 5.923 1.00 83.31 89 TYR A C 1
ATOM 726 O O . TYR A 1 89 ? -1.734 9.480 6.939 1.00 83.31 89 TYR A O 1
ATOM 734 N N . ILE A 1 90 ? -1.869 8.824 4.813 1.00 82.81 90 ILE A N 1
ATOM 735 C CA . ILE A 1 90 ? -0.458 8.446 4.708 1.00 82.81 90 ILE A CA 1
ATOM 736 C C . ILE A 1 90 ? 0.250 9.507 3.871 1.00 82.81 90 ILE A C 1
ATOM 738 O O . ILE A 1 90 ? -0.101 9.728 2.710 1.00 82.81 90 ILE A O 1
ATOM 742 N N . ALA A 1 91 ? 1.221 10.172 4.481 1.00 83.75 91 ALA A N 1
ATOM 743 C CA . ALA A 1 91 ? 2.170 11.061 3.832 1.00 83.75 91 ALA A CA 1
ATOM 744 C C . ALA A 1 91 ? 3.469 10.291 3.561 1.00 83.75 91 ALA A C 1
ATOM 746 O O . ALA A 1 91 ? 3.926 9.507 4.398 1.00 83.75 91 ALA A O 1
ATOM 747 N N . ILE A 1 92 ? 4.053 10.497 2.387 1.00 81.94 92 ILE A N 1
ATOM 748 C CA . ILE A 1 92 ? 5.222 9.767 1.906 1.00 81.94 92 ILE A CA 1
ATOM 749 C C . ILE A 1 92 ? 6.389 10.737 1.746 1.00 81.94 92 ILE A C 1
ATOM 751 O O . ILE A 1 92 ? 6.340 11.656 0.930 1.00 81.94 92 ILE A O 1
ATOM 755 N N . ASP A 1 93 ? 7.472 10.493 2.481 1.00 80.81 93 ASP A N 1
ATOM 756 C CA . ASP A 1 93 ? 8.704 11.277 2.356 1.00 80.81 93 ASP A CA 1
ATOM 757 C C . ASP A 1 93 ? 9.955 10.390 2.481 1.00 80.81 93 ASP A C 1
ATOM 759 O O . ASP A 1 93 ? 10.596 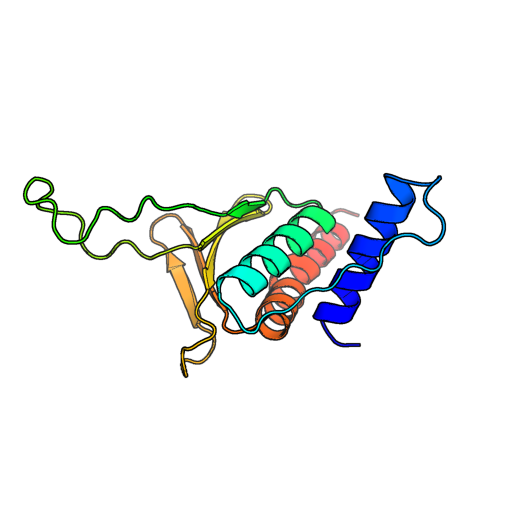10.346 3.535 1.00 80.81 93 ASP A O 1
ATOM 763 N N . PRO A 1 94 ? 10.333 9.675 1.405 1.00 70.12 94 PRO A N 1
ATOM 764 C CA . PRO A 1 94 ? 11.481 8.769 1.413 1.00 70.12 94 PRO A CA 1
ATOM 765 C C . PRO A 1 94 ? 12.830 9.488 1.492 1.00 70.12 94 PRO A C 1
ATOM 767 O O . PRO A 1 94 ? 13.850 8.849 1.730 1.00 70.12 94 PRO A O 1
ATOM 770 N N . CYS A 1 95 ? 12.854 10.808 1.287 1.00 71.06 95 CYS A N 1
ATOM 771 C CA . CYS A 1 95 ? 14.073 11.611 1.337 1.00 71.06 95 CYS A CA 1
ATOM 772 C C .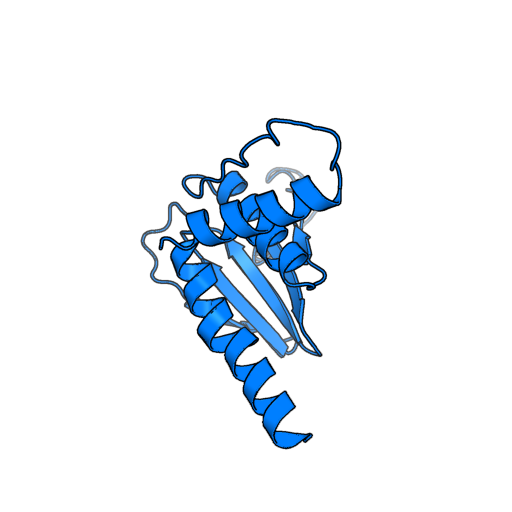 CYS A 1 95 ? 14.285 12.270 2.705 1.00 71.06 95 CYS A C 1
ATOM 774 O O . CYS A 1 95 ? 15.381 12.771 2.981 1.00 71.06 95 CYS A O 1
ATOM 776 N N . SER A 1 96 ? 13.259 12.308 3.559 1.00 69.94 96 SER A N 1
ATOM 777 C CA . SER A 1 96 ? 13.395 12.874 4.894 1.00 69.94 96 SER A CA 1
ATOM 778 C C . SER A 1 96 ? 14.318 12.033 5.774 1.00 69.94 96 SER A C 1
ATOM 780 O O . SER A 1 96 ? 14.291 10.806 5.780 1.00 69.94 96 SER A O 1
ATOM 782 N N . LYS A 1 97 ? 15.119 12.727 6.586 1.00 66.31 97 LYS A N 1
ATOM 783 C CA . LYS A 1 97 ? 15.808 12.136 7.745 1.00 66.31 97 LYS A CA 1
ATOM 784 C C . LYS A 1 97 ? 14.909 12.100 8.987 1.00 66.31 97 LYS A C 1
ATOM 786 O O . LYS A 1 97 ? 15.407 11.886 10.086 1.00 66.31 97 LYS A O 1
ATOM 791 N N . GLN A 1 98 ? 13.623 12.423 8.836 1.00 61.88 98 GLN A N 1
ATOM 792 C CA . GLN A 1 98 ? 12.693 12.438 9.956 1.00 61.88 98 GLN A CA 1
ATOM 793 C C . GLN A 1 98 ? 12.346 11.000 10.326 1.00 61.88 98 GLN A C 1
ATOM 795 O O . GLN A 1 98 ? 12.105 10.162 9.458 1.00 61.88 98 GLN A O 1
ATOM 800 N N . GLU A 1 99 ? 12.332 10.718 11.625 1.00 62.47 99 GLU A N 1
ATOM 801 C CA . GLU A 1 99 ? 11.747 9.482 12.125 1.00 62.47 99 GLU A CA 1
ATOM 802 C C . GLU A 1 99 ? 10.248 9.473 11.806 1.00 62.47 99 GLU A C 1
ATOM 804 O O . GLU A 1 99 ? 9.589 10.518 11.778 1.00 62.47 99 GLU A O 1
ATOM 809 N N . SER A 1 100 ? 9.713 8.283 11.540 1.00 65.75 100 SER A N 1
ATOM 810 C CA . SER A 1 100 ? 8.286 8.067 11.312 1.00 65.75 100 SER A CA 1
ATOM 811 C C . SER A 1 100 ? 7.464 8.736 12.416 1.00 65.75 100 SER A C 1
ATOM 813 O O . SER A 1 100 ? 7.688 8.489 13.601 1.00 65.75 100 SER A O 1
ATOM 815 N N . PHE A 1 101 ? 6.499 9.570 12.033 1.00 73.38 101 PHE A N 1
ATOM 816 C CA . PHE A 1 101 ? 5.661 10.316 12.968 1.00 73.38 101 PHE A CA 1
ATOM 817 C C . PHE A 1 101 ? 4.180 10.028 12.727 1.00 73.38 101 PHE A C 1
ATOM 819 O O . PHE A 1 101 ? 3.747 9.800 11.594 1.00 73.38 101 PHE A O 1
ATOM 826 N N . HIS A 1 102 ? 3.400 10.075 13.807 1.00 76.62 102 HIS A N 1
ATOM 827 C CA . HIS A 1 102 ? 1.951 9.936 13.777 1.00 76.62 102 HIS A CA 1
ATOM 828 C C . HIS A 1 102 ? 1.289 11.169 14.383 1.00 76.62 102 HIS A C 1
ATOM 830 O O . HIS A 1 102 ? 1.649 11.601 15.480 1.00 76.62 102 HIS A O 1
ATOM 836 N N . ARG A 1 103 ? 0.269 11.702 13.708 1.00 79.62 103 ARG A N 1
ATOM 837 C CA . ARG A 1 103 ? -0.501 12.851 14.190 1.00 79.62 103 ARG A CA 1
ATOM 838 C C . ARG A 1 103 ? -1.991 12.574 14.159 1.00 79.62 103 ARG A C 1
ATOM 840 O O . ARG A 1 103 ? -2.541 12.224 13.120 1.00 79.62 103 ARG A O 1
ATOM 847 N N . SER A 1 104 ? -2.673 12.835 15.267 1.00 78.88 104 SER A N 1
ATOM 848 C CA . SER A 1 104 ? -4.132 12.944 15.246 1.00 78.88 104 SER A CA 1
ATOM 849 C C . SER A 1 104 ? -4.544 14.217 14.509 1.00 78.88 104 SER A C 1
ATOM 851 O O . SER A 1 104 ? -4.041 15.310 14.792 1.00 78.88 104 SER A O 1
ATOM 853 N N . ARG A 1 105 ? -5.472 14.086 13.566 1.00 74.62 105 ARG A N 1
ATOM 854 C CA . ARG A 1 105 ? -6.068 15.210 12.848 1.00 74.62 105 ARG A CA 1
ATOM 855 C C . ARG A 1 105 ? -7.328 15.701 13.558 1.00 74.62 105 ARG A C 1
ATOM 857 O O . ARG A 1 105 ? -7.958 14.986 14.333 1.00 74.62 105 ARG A O 1
ATOM 864 N N . LYS A 1 106 ? -7.709 16.949 13.266 1.00 75.12 106 LYS A N 1
ATOM 865 C CA . LYS A 1 106 ? -8.921 17.579 13.822 1.00 75.12 106 LYS A CA 1
ATOM 866 C C . LYS A 1 106 ? -10.214 16.882 13.386 1.00 75.12 106 LYS A C 1
ATOM 868 O O . LYS A 1 106 ? -11.205 16.973 14.092 1.00 75.12 106 LYS A O 1
ATOM 873 N N . ASP A 1 107 ? -10.188 16.193 12.246 1.00 73.38 107 ASP A N 1
ATOM 874 C CA . ASP A 1 107 ? -11.300 15.396 11.711 1.00 73.38 107 ASP A CA 1
ATOM 875 C C . ASP A 1 107 ? -11.404 13.997 12.354 1.00 73.38 107 ASP A C 1
ATOM 877 O O . ASP A 1 107 ? -12.211 13.178 11.925 1.00 73.38 107 ASP A O 1
ATOM 881 N N . GLY A 1 108 ? -10.585 13.701 13.371 1.00 76.94 108 GLY A N 1
ATOM 882 C CA . GLY A 1 108 ? -10.543 12.395 14.029 1.00 76.94 108 GLY A CA 1
ATOM 883 C C . GLY A 1 108 ? -9.777 11.321 13.250 1.00 76.94 108 GLY A C 1
ATOM 884 O O . GLY A 1 108 ? -9.671 10.191 13.733 1.00 76.94 108 GLY A O 1
ATOM 885 N N . GLY A 1 109 ? -9.223 11.655 12.080 1.00 76.56 109 GLY A N 1
ATOM 886 C CA . GLY A 1 109 ? -8.328 10.779 11.336 1.00 76.56 109 GLY A CA 1
ATOM 887 C C . GLY A 1 109 ? -6.915 10.734 11.913 1.00 76.56 109 GLY A C 1
ATOM 888 O O . GLY A 1 109 ? -6.521 11.565 12.736 1.00 76.56 109 GLY A O 1
ATOM 889 N N . MET A 1 110 ? -6.131 9.761 11.457 1.00 80.25 110 MET A N 1
ATOM 890 C CA . MET A 1 110 ? -4.723 9.623 11.831 1.00 80.25 110 MET A CA 1
ATOM 891 C C . MET A 1 110 ? -3.840 9.855 10.614 1.00 80.25 110 MET A C 1
ATOM 893 O O . MET A 1 110 ? -4.031 9.223 9.582 1.00 80.25 110 MET A O 1
ATOM 897 N N . GLU A 1 111 ? -2.878 10.757 10.745 1.00 82.56 111 GLU A N 1
ATOM 898 C CA . GLU A 1 111 ? -1.837 10.982 9.755 1.00 82.56 111 GLU A CA 1
ATOM 899 C C . GLU A 1 111 ? -0.574 10.209 10.126 1.00 82.56 111 GLU A C 1
ATOM 901 O O . GLU A 1 111 ? -0.170 10.226 11.292 1.00 82.56 111 GLU A O 1
ATOM 906 N N . ILE A 1 112 ? 0.047 9.552 9.151 1.00 84.56 112 ILE A N 1
ATOM 907 C CA . ILE A 1 112 ? 1.317 8.847 9.320 1.00 84.56 112 ILE A CA 1
ATOM 908 C C . ILE A 1 112 ? 2.309 9.297 8.249 1.00 84.56 112 ILE A C 1
ATOM 910 O O . ILE A 1 112 ? 1.945 9.398 7.079 1.00 84.56 112 ILE A O 1
ATOM 914 N N . LEU A 1 113 ? 3.554 9.548 8.648 1.00 86.12 113 LEU A N 1
ATOM 915 C CA . LEU A 1 113 ? 4.665 9.789 7.730 1.00 86.12 113 LEU A CA 1
ATOM 916 C C . LEU A 1 113 ? 5.475 8.503 7.572 1.00 86.12 113 LEU A C 1
ATOM 918 O O . LEU A 1 113 ? 5.937 7.947 8.571 1.00 86.12 113 LEU A O 1
ATOM 922 N N . VAL A 1 114 ? 5.657 8.050 6.333 1.00 87.38 114 VAL A N 1
ATOM 923 C CA . VAL A 1 114 ? 6.432 6.842 6.015 1.00 87.38 114 VAL A CA 1
ATOM 924 C C . VAL A 1 114 ? 7.550 7.164 5.029 1.00 87.38 114 VAL A C 1
ATOM 926 O O . VAL A 1 114 ? 7.339 7.891 4.055 1.00 87.38 114 VAL A O 1
ATOM 929 N N . THR A 1 115 ? 8.745 6.621 5.279 1.00 89.38 115 THR A N 1
ATOM 930 C CA . THR A 1 115 ? 9.926 6.866 4.431 1.00 89.38 115 THR A CA 1
ATOM 931 C C . THR A 1 115 ? 10.326 5.648 3.599 1.00 89.38 115 THR A C 1
ATOM 933 O O . THR A 1 115 ? 11.033 5.778 2.606 1.00 89.38 115 THR A O 1
ATOM 936 N N . ASN A 1 116 ? 9.851 4.458 3.961 1.00 92.31 116 ASN A N 1
ATOM 937 C CA . ASN A 1 116 ? 10.056 3.222 3.209 1.00 92.31 116 ASN A CA 1
ATOM 938 C C . ASN A 1 116 ? 8.897 2.244 3.445 1.00 92.31 116 ASN A C 1
ATOM 940 O O . ASN A 1 116 ? 8.044 2.456 4.314 1.00 92.31 116 ASN A O 1
ATOM 944 N N . PHE A 1 117 ? 8.855 1.169 2.658 1.00 94.31 117 PHE A N 1
ATOM 945 C CA . PHE A 1 117 ? 7.746 0.223 2.704 1.00 94.31 117 PHE A CA 1
ATOM 946 C C . PHE A 1 117 ? 7.766 -0.645 3.965 1.00 94.31 117 PHE A C 1
ATOM 948 O O . PHE A 1 117 ? 6.704 -0.975 4.490 1.00 94.31 117 PHE A O 1
ATOM 955 N N . GLN A 1 118 ? 8.952 -0.974 4.488 1.00 94.44 118 GLN A N 1
ATOM 956 C CA . GLN A 1 118 ? 9.082 -1.758 5.718 1.00 94.44 118 GLN A CA 1
ATOM 957 C C . GLN A 1 118 ? 8.452 -1.029 6.913 1.00 94.44 118 GLN A C 1
ATOM 959 O O . GLN A 1 118 ? 7.631 -1.611 7.611 1.00 94.44 118 GLN A O 1
ATOM 964 N N . GLN A 1 119 ? 8.734 0.266 7.083 1.00 91.56 119 GLN A N 1
ATOM 965 C CA . GLN A 1 119 ? 8.126 1.085 8.138 1.00 91.56 119 GLN A CA 1
ATOM 966 C C . GLN A 1 119 ? 6.599 1.120 8.050 1.00 91.56 119 GLN A C 1
ATOM 968 O O . GLN A 1 119 ? 5.907 0.970 9.057 1.00 91.56 119 GLN A O 1
ATOM 973 N N . PHE A 1 120 ? 6.064 1.318 6.842 1.00 92.44 120 PHE A N 1
ATOM 974 C CA . PHE A 1 120 ? 4.622 1.269 6.624 1.00 92.44 120 PHE A CA 1
ATOM 975 C C . PHE A 1 120 ? 4.046 -0.105 7.006 1.00 92.44 120 PHE A C 1
ATOM 977 O O . PHE A 1 120 ? 3.018 -0.177 7.681 1.00 92.44 120 PHE A O 1
ATOM 984 N N . PHE A 1 121 ? 4.706 -1.184 6.583 1.00 94.00 121 PHE A N 1
ATOM 985 C CA . PHE A 1 121 ? 4.270 -2.553 6.831 1.00 94.00 121 PHE A CA 1
ATOM 986 C C . PHE A 1 121 ? 4.249 -2.892 8.327 1.00 94.00 121 PHE A C 1
ATOM 988 O O . PHE A 1 121 ? 3.265 -3.458 8.813 1.00 94.00 121 PHE A O 1
ATOM 995 N N . ASP A 1 122 ? 5.288 -2.499 9.062 1.00 92.31 122 ASP A N 1
ATOM 996 C CA . ASP A 1 122 ? 5.381 -2.710 10.507 1.00 92.31 122 ASP A CA 1
ATOM 997 C C . ASP A 1 122 ? 4.243 -1.971 11.225 1.00 92.31 122 ASP A C 1
ATOM 999 O O . ASP A 1 122 ? 3.471 -2.582 11.969 1.00 92.31 122 ASP A O 1
ATOM 1003 N N . TRP A 1 123 ? 4.040 -0.686 10.903 1.00 89.44 123 TRP A N 1
ATOM 1004 C CA . TRP A 1 123 ? 2.924 0.100 11.435 1.00 89.44 123 TRP A CA 1
ATOM 1005 C C . TRP A 1 123 ? 1.563 -0.541 11.132 1.00 89.44 123 TRP A C 1
ATOM 1007 O O . TRP A 1 123 ? 0.719 -0.666 12.024 1.00 89.44 123 TRP A O 1
ATOM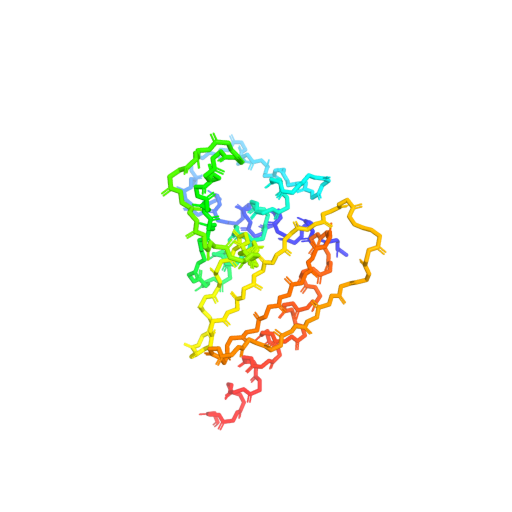 1017 N N . TYR A 1 124 ? 1.338 -0.967 9.887 1.00 90.56 124 TYR A N 1
ATOM 1018 C CA . TYR A 1 124 ? 0.079 -1.582 9.471 1.00 90.56 124 TYR A CA 1
ATOM 1019 C C . TYR A 1 124 ? -0.192 -2.873 10.253 1.00 90.56 124 TYR A C 1
ATOM 1021 O O . TYR A 1 124 ? -1.303 -3.087 10.743 1.00 90.56 124 TYR A O 1
ATOM 1029 N N . THR A 1 125 ? 0.823 -3.719 10.414 1.00 89.81 125 THR A N 1
ATOM 1030 C CA . THR A 1 125 ? 0.698 -4.997 11.123 1.00 89.81 125 THR A CA 1
ATOM 1031 C C . THR A 1 125 ? 0.389 -4.764 12.603 1.00 89.81 125 THR A C 1
ATOM 1033 O O . THR A 1 125 ? -0.533 -5.360 13.167 1.00 89.81 125 THR A O 1
ATOM 1036 N N . GLU A 1 126 ? 1.100 -3.831 13.238 1.00 87.50 126 GLU A N 1
ATOM 1037 C CA . GLU A 1 126 ? 0.905 -3.512 14.651 1.00 87.50 126 GLU A CA 1
ATOM 1038 C C . GLU A 1 126 ? -0.429 -2.829 14.947 1.00 87.50 126 GLU A C 1
ATOM 1040 O O . GLU A 1 126 ? -1.022 -3.070 16.001 1.00 87.50 126 GLU A O 1
ATOM 1045 N N . ARG A 1 127 ? -0.893 -1.947 14.058 1.00 82.50 127 ARG A N 1
ATOM 1046 C CA . ARG A 1 127 ? -2.043 -1.076 14.328 1.00 82.50 127 ARG A CA 1
ATOM 1047 C C . ARG A 1 127 ? -3.316 -1.540 13.659 1.00 82.50 127 ARG A C 1
ATOM 1049 O O . ARG A 1 127 ? -4.372 -1.407 14.255 1.00 82.50 127 ARG A O 1
ATOM 1056 N N . ILE A 1 128 ? -3.260 -2.063 12.445 1.00 81.94 128 ILE A N 1
ATOM 1057 C CA . ILE A 1 128 ? -4.464 -2.419 11.688 1.00 81.94 128 ILE A CA 1
ATOM 1058 C C . ILE A 1 128 ? -4.756 -3.912 11.815 1.00 81.94 128 ILE A C 1
ATOM 1060 O O . ILE A 1 128 ? -5.891 -4.288 12.122 1.00 81.94 128 ILE A O 1
ATOM 1064 N N . GLU A 1 129 ? -3.750 -4.766 11.631 1.00 78.25 129 GLU A N 1
ATOM 1065 C CA . GLU A 1 129 ? -3.944 -6.219 11.663 1.00 78.25 129 GLU A CA 1
ATOM 1066 C C . GLU A 1 129 ? -4.216 -6.727 13.084 1.00 78.25 129 GLU A C 1
ATOM 1068 O O . GLU A 1 129 ? -5.245 -7.369 13.302 1.00 78.25 129 GLU A O 1
ATOM 1073 N N . ARG A 1 130 ? -3.407 -6.334 14.082 1.00 76.31 130 ARG A N 1
ATOM 1074 C CA . ARG A 1 130 ? -3.674 -6.689 15.495 1.00 76.31 130 ARG A CA 1
ATOM 1075 C C . ARG A 1 130 ? -5.043 -6.213 15.985 1.00 76.31 130 ARG A C 1
ATOM 1077 O O . ARG A 1 130 ? -5.752 -6.968 16.642 1.00 76.31 130 ARG A O 1
ATOM 1084 N N . LEU A 1 131 ? -5.456 -4.992 15.631 1.00 68.75 131 LEU A N 1
ATOM 1085 C CA . LEU A 1 131 ? -6.794 -4.491 15.981 1.00 68.75 131 LEU A CA 1
ATOM 1086 C C . LEU A 1 131 ? -7.920 -5.245 15.270 1.00 68.75 131 LEU A C 1
ATOM 1088 O O . LEU A 1 131 ? -9.074 -5.142 15.673 1.00 68.75 131 LEU A O 1
ATOM 1092 N N . SER A 1 132 ? -7.644 -5.914 14.155 1.00 71.25 132 SER A N 1
ATOM 1093 C CA . SER A 1 132 ? -8.647 -6.724 13.461 1.00 71.25 132 SER A CA 1
ATOM 1094 C C . SER A 1 132 ? -8.792 -8.095 14.119 1.00 71.25 132 SER A C 1
ATOM 1096 O O . SER A 1 132 ? -9.920 -8.541 14.305 1.00 71.25 132 SER A O 1
ATOM 1098 N N . LEU A 1 133 ? -7.684 -8.691 14.568 1.00 74.25 133 LEU A N 1
ATOM 1099 C CA . LEU A 1 133 ? -7.680 -9.946 15.327 1.00 74.25 133 LEU A CA 1
ATOM 1100 C C . LEU A 1 133 ? -8.384 -9.809 16.685 1.00 74.25 133 LEU A C 1
ATOM 1102 O O . LEU A 1 133 ? -9.296 -10.574 16.970 1.00 74.25 133 LEU A O 1
ATOM 1106 N N . ALA A 1 134 ? -8.057 -8.775 17.466 1.00 70.19 134 ALA A N 1
ATOM 1107 C CA . ALA A 1 134 ? -8.662 -8.573 18.787 1.00 70.19 134 ALA A CA 1
ATOM 1108 C C . ALA A 1 134 ? -10.194 -8.393 18.740 1.00 70.19 134 ALA A C 1
ATOM 1110 O O . ALA A 1 134 ? -10.905 -8.794 19.657 1.00 70.19 134 ALA A O 1
ATOM 1111 N N . ILE A 1 135 ? -10.725 -7.799 17.664 1.00 68.94 135 ILE A N 1
ATOM 1112 C CA . ILE A 1 135 ? -12.179 -7.661 17.488 1.00 68.94 135 ILE A CA 1
ATOM 1113 C C . ILE A 1 135 ? -12.812 -9.008 17.132 1.00 68.94 135 ILE A C 1
ATOM 1115 O O . ILE A 1 135 ? -13.856 -9.346 17.689 1.00 68.94 135 ILE A O 1
ATOM 1119 N N . ALA A 1 136 ? -12.188 -9.778 16.236 1.00 71.88 136 ALA A N 1
ATOM 1120 C CA . ALA A 1 136 ? -12.663 -11.115 15.886 1.00 71.88 136 ALA A CA 1
ATOM 1121 C C . ALA A 1 136 ? -12.749 -12.027 17.123 1.00 71.88 136 ALA A C 1
ATOM 1123 O O . ALA A 1 136 ? -13.740 -12.724 17.291 1.00 71.88 136 ALA A O 1
ATOM 1124 N N . GLU A 1 137 ? -11.774 -11.943 18.031 1.00 77.00 137 GLU A N 1
ATOM 1125 C CA . GLU A 1 137 ? -11.777 -12.686 19.301 1.00 77.00 137 GLU A CA 1
ATOM 1126 C C . GLU A 1 137 ? -12.860 -12.210 20.282 1.00 77.00 137 GLU A C 1
ATOM 1128 O O . GLU A 1 137 ? -13.374 -13.002 21.056 1.00 77.00 137 GLU A O 1
ATOM 1133 N N . SER A 1 138 ? -13.238 -10.928 20.251 1.00 70.38 138 SER A N 1
ATOM 1134 C CA . SER A 1 138 ? -14.298 -10.382 21.117 1.00 70.38 138 SER A CA 1
ATOM 1135 C C . SER A 1 138 ? -15.729 -10.662 20.638 1.00 70.38 138 SER A C 1
ATOM 1137 O O . SER A 1 138 ? -16.684 -10.380 21.360 1.00 70.38 138 SER A O 1
ATOM 1139 N N . THR A 1 139 ? -15.883 -11.144 19.402 1.00 66.44 139 THR A N 1
ATOM 1140 C CA . THR A 1 139 ? -17.184 -11.365 18.743 1.00 66.44 139 THR A CA 1
ATOM 1141 C C . THR A 1 139 ? -17.504 -12.840 18.488 1.00 66.44 139 THR A C 1
ATOM 1143 O O . THR A 1 139 ? -18.606 -13.129 18.018 1.00 66.44 139 THR A O 1
ATOM 1146 N N . GLY A 1 140 ? -16.574 -13.750 18.800 1.00 54.44 140 GLY A N 1
ATOM 1147 C CA . GLY A 1 140 ? -16.772 -15.204 18.816 1.00 54.44 140 GLY A CA 1
ATOM 1148 C C . GLY A 1 140 ? -16.906 -15.730 20.235 1.00 54.44 140 GLY A C 1
ATOM 1149 O O . GLY A 1 140 ? -17.697 -16.681 20.415 1.00 54.44 140 GLY A O 1
#

Solvent-accessible surface area (backbone atoms only — not comparable to full-atom values): 8352 Å² total; per-residue (Å²): 132,55,54,67,57,53,45,32,51,52,52,39,55,49,46,45,70,77,40,73,84,48,81,80,64,78,80,64,83,83,55,34,87,40,53,66,41,28,50,50,48,53,39,51,46,39,42,75,73,71,40,64,53,48,74,45,82,73,76,76,70,65,97,78,62,92,83,68,90,76,82,76,78,76,78,71,45,44,30,45,36,58,56,96,91,45,48,36,32,36,23,68,44,42,84,56,90,69,76,75,47,77,42,83,43,96,86,69,26,40,36,36,43,34,47,42,54,52,61,46,47,52,51,42,47,67,58,52,48,47,57,50,52,58,50,55,66,74,74,110

Mean predicted aligned error: 9.19 Å

Organism: NCBI:txid2025311

Radius of gyration: 17.45 Å; Cα contacts (8 Å, |Δi|>4): 178; chains: 1; bounding box: 33×54×40 Å

Nearest PDB structures (foldseek):
  7cbn-assembly1_A  TM=5.413E-01  e=2.308E+00  Akkermansia muciniphila ATCC BAA-835

Foldseek 3Di:
DFLQVVLQVLVQVVQCVVCVPDVVRDRDDADQLDLVSQLVSLQSVCVSVVWDKDFDPPPPPPPPDPPDPDDPDDPDFGMWTDADDAIETEAEDLPDPDDWDWDQDPVRHIYIYDNGNRVVVVCCCVPPVVVVVVVVVVVD

Sequence (140 aa):
MNALEILCSLKRQENKRKFPHLVPTPYPHYNDRTAWDLSIAIVDFLNLRGHFTSRCSILRTPQNTPWIVGIRKVVMTDILLVAKTKPFYIAIDPCSKQESFHRSRKDGGMEILVTNFQQFFDWYTERIERLSLAIAESTG

pLDDT: mean 77.69, std 17.76, range [32.94, 96.44]